Protein 2NUH (pdb70)

Organism: Xylella fastidiosa (strain 9a5c) (NCBI:txid160492)

Sequence (104 aa):
SDVYLIFSTCPDLPSAEIISRVLVQERLAACVTQLPGAVSTYRWQGKIETTQEIQLLIKTNAVHVNAAITRLCALHPYRLPEAIAVQVSVGLPEYLTWINTEID

InterPro domains:
  IPR004323 Divalent ion tolerance protein, CutA [PF03091] (7-103)
  IPR004323 Divalent ion tolerance protein, CutA [PTHR23419] (3-106)
  IPR011322 Nitrogen regulatory PII-like, alpha/beta [SSF54913] (2-106)
  IPR015867 Nitrogen regulatory protein PII/ATP phosphoribosyltransferase, C-terminal [G3DSA:3.30.70.120] (1-112)

B-factor: mean 18.44, std 7.57, range [10.26, 46.68]

CATH classification: 3.30.70.120

Secondary structure (DSSP, 8-state):
--EEEEEEEESSHHHHHHHHHHHHHTTS-SEEEEEEEEEEEEESSSSEEEEEEEEEEEEEEGGGHHHHHHHHHHH-SSSS---EEEE-----HHHHHHHHHHH-

Solvent-accessible surface area: 6324 Å² total; per-residue (Å²): 48,89,3,47,43,0,57,0,7,0,43,64,89,78,6,0,85,79,0,12,137,20,0,60,107,77,139,25,1,6,38,20,49,59,80,95,70,27,95,32,90,96,166,172,175,76,132,115,52,90,36,146,8,11,41,0,36,0,28,0,4,38,119,26,17,114,41,0,40,87,76,0,56,75,38,19,76,63,247,159,13,64,27,104,41,79,94,36,101,123,24,128,98,140,87,27,76,96,0,41,90,59,10,111

Foldseek 3Di:
DQKKKKKWKAQDDVLQVVLQCVCLVLLLFVGKDKAAQDKDWDDDPNDIDIGGIIMIITIAGNVRLVVSVVVNCVSGPDVDIGIDMDDDPDDDVVVVVSGHVSRD

Radius of gyration: 14.08 Å; Cα contacts (8 Å, |Δi|>4): 205; chains: 1; bounding box: 35×38×28 Å

Nearest PDB structures (foldseek):
  2nuh-assembly1_A  TM=1.010E+00  e=3.355E-21  Xylella fastidiosa 9a5c
  2zfh-assembly1_A  TM=9.874E-01  e=2.704E-13  Homo sapiens
  3aa8-assembly1_C  TM=9.904E-01  e=4.130E-13  Escherichia coli K-12
  4zk7-assembly1_M  TM=9.803E-01  e=1.763E-12  Thermus thermophilus HB8
  4iyq-assembly1_C  TM=9.650E-01  e=6.671E-12  Ehrlichia chaffeensis str. Arkansas

Structure (mmCIF, N/CA/C/O backbone):
data_2NUH
#
_entry.id   2NUH
#
_cell.length_a   70.590
_cell.length_b   70.590
_cell.length_c   35.502
_cell.angle_alpha   90.000
_cell.angle_beta   90.000
_cell.angle_gamma   120.000
#
_symmetry.space_group_name_H-M   'P 63'
#
loop_
_entity.id
_entity.type
_entity.pdbx_description
1 polymer 'Periplasmic divalent cation tolerance protein'
2 non-polymer IMIDAZOLE
3 water water
#
loop_
_atom_site.group_PDB
_atom_site.id
_atom_site.type_symbol
_atom_site.label_atom_id
_atom_site.label_alt_id
_atom_site.label_comp_id
_atom_site.label_asym_id
_atom_site.label_entity_id
_atom_site.label_seq_id
_atom_site.pdbx_PDB_ins_code
_atom_site.Cartn_x
_atom_site.Cartn_y
_atom_site.Cartn_z
_atom_site.occupancy
_atom_site.B_iso_or_equiv
_atom_site.auth_seq_id
_atom_site.auth_comp_id
_atom_site.auth_asym_id
_atom_site.auth_atom_id
_atom_site.pdbx_PDB_model_num
ATOM 1 N N . SER A 1 3 ? 38.384 -28.642 -14.480 1.00 23.63 3 SER A N 1
ATOM 2 C CA . SER A 1 3 ? 38.101 -30.014 -13.985 1.00 23.28 3 SER A CA 1
ATOM 3 C C . SER A 1 3 ? 36.601 -30.185 -13.847 1.00 23.10 3 SER A C 1
ATOM 4 O O . SER A 1 3 ? 35.843 -29.211 -13.909 1.00 24.40 3 SER A O 1
ATOM 7 N N . ASP A 1 4 ? 36.175 -31.425 -13.649 1.00 22.75 4 ASP A N 1
ATOM 8 C CA . ASP A 1 4 ? 34.771 -31.686 -13.404 1.00 21.59 4 ASP A CA 1
ATOM 9 C C . ASP A 1 4 ? 34.380 -31.738 -11.925 1.00 19.71 4 ASP A C 1
ATOM 10 O O . ASP A 1 4 ? 33.270 -32.107 -11.589 1.00 17.83 4 ASP A O 1
ATOM 19 N N . VAL A 1 5 ? 35.302 -31.337 -11.054 1.00 16.64 5 VAL A N 1
ATOM 20 C CA . VAL A 1 5 ? 34.991 -31.187 -9.643 1.00 14.92 5 VAL A CA 1
ATOM 21 C C . VAL A 1 5 ? 34.341 -29.821 -9.413 1.00 14.08 5 VAL A C 1
ATOM 22 O O . VAL A 1 5 ? 34.724 -28.817 -10.016 1.00 13.78 5 VAL A O 1
ATOM 26 N N . TYR A 1 6 ? 33.325 -29.817 -8.557 1.00 12.58 6 TYR A N 1
ATOM 27 C CA . TYR A 1 6 ? 32.638 -28.605 -8.180 1.00 12.13 6 TYR A CA 1
ATOM 28 C C . TYR A 1 6 ? 32.616 -28.458 -6.686 1.00 12.00 6 TYR A C 1
ATOM 29 O O . TYR A 1 6 ? 32.486 -29.436 -5.960 1.00 12.51 6 TYR A O 1
ATOM 38 N N . LEU A 1 7 ? 32.738 -27.214 -6.246 1.00 12.78 7 LEU A N 1
ATOM 39 C CA . LEU A 1 7 ? 32.631 -26.872 -4.849 1.00 13.51 7 LEU A CA 1
ATOM 40 C C . LEU A 1 7 ? 31.293 -26.183 -4.698 1.00 12.43 7 LEU A C 1
ATOM 41 O O . LEU A 1 7 ? 31.046 -25.166 -5.345 1.00 12.97 7 LEU A O 1
ATOM 46 N N . ILE A 1 8 ? 30.425 -26.738 -3.864 1.00 11.58 8 ILE A N 1
ATOM 47 C CA . ILE A 1 8 ? 29.131 -26.113 -3.622 1.00 11.78 8 ILE A CA 1
ATOM 48 C C . ILE A 1 8 ? 29.152 -25.455 -2.270 1.00 11.85 8 ILE A C 1
ATOM 49 O O . ILE A 1 8 ? 29.523 -26.082 -1.288 1.00 11.58 8 ILE A O 1
ATOM 54 N N . PHE A 1 9 ? 28.751 -24.188 -2.249 1.00 11.57 9 PHE A N 1
ATOM 55 C CA . PHE A 1 9 ? 28.602 -23.438 -1.020 1.00 11.50 9 PHE A CA 1
ATOM 56 C C . PHE A 1 9 ? 27.155 -23.476 -0.606 1.00 11.66 9 PHE A C 1
ATOM 57 O O . PHE A 1 9 ? 26.266 -23.235 -1.407 1.00 11.79 9 PHE A O 1
ATOM 65 N N . SER A 1 10 ? 26.929 -23.772 0.663 1.00 11.22 10 SER A N 1
ATOM 66 C CA . SER A 1 10 ? 25.611 -23.649 1.250 1.00 11.64 10 SER A CA 1
ATOM 67 C C . SER A 1 10 ? 25.803 -23.205 2.677 1.00 11.86 10 SER A C 1
ATOM 68 O O . SER A 1 10 ? 26.920 -23.204 3.172 1.00 12.01 10 SER A O 1
ATOM 71 N N . THR A 1 11 ? 24.733 -22.804 3.338 1.00 11.51 11 THR A N 1
ATOM 72 C CA . THR A 1 11 ? 24.809 -22.548 4.761 1.00 12.45 11 THR A CA 1
ATOM 73 C C . THR A 1 11 ? 23.647 -23.232 5.419 1.00 13.08 11 THR A C 1
ATOM 74 O O . THR A 1 11 ? 22.627 -23.481 4.773 1.00 13.79 11 THR A O 1
ATOM 78 N N . CYS A 1 12 ? 23.795 -23.549 6.691 1.00 13.43 12 CYS A N 1
ATOM 79 C CA . CYS A 1 12 ? 22.666 -24.068 7.448 1.00 15.36 12 CYS A CA 1
ATOM 80 C C . CYS A 1 12 ? 22.646 -23.407 8.793 1.00 15.04 12 CYS A C 1
ATOM 81 O O . CYS A 1 12 ? 23.644 -22.851 9.231 1.00 13.95 12 CYS A O 1
ATOM 85 N N . PRO A 1 13 ? 21.493 -23.453 9.455 1.00 15.11 13 PRO A N 1
ATOM 86 C CA . PRO A 1 13 ? 21.338 -22.678 10.674 1.00 15.91 13 PRO A CA 1
ATOM 87 C C . PRO A 1 13 ? 22.083 -23.229 11.877 1.00 16.96 13 PRO A C 1
ATOM 88 O O . PRO A 1 13 ? 22.347 -22.480 12.823 1.00 18.08 13 PRO A O 1
ATOM 92 N N . ASP A 1 14 ? 22.394 -24.520 11.882 1.00 17.59 14 ASP A N 1
ATOM 93 C CA . ASP A 1 14 ? 23.040 -25.065 13.065 1.00 18.35 14 ASP A CA 1
ATOM 94 C C . ASP A 1 14 ? 23.774 -26.348 12.820 1.00 18.21 14 ASP A C 1
ATOM 95 O O . ASP A 1 14 ? 23.827 -26.831 11.694 1.00 17.49 14 ASP A O 1
ATOM 100 N N . LEU A 1 15 ? 24.332 -26.910 13.886 1.00 17.96 15 LEU A N 1
ATOM 101 C CA . LEU A 1 15 ? 25.150 -28.099 13.747 1.00 17.29 15 LEU A CA 1
ATOM 102 C C . LEU A 1 15 ? 24.380 -29.351 13.315 1.00 17.25 15 LEU A C 1
ATOM 103 O O . LEU A 1 15 ? 24.868 -30.064 12.460 1.00 16.44 15 LEU A O 1
ATOM 108 N N . PRO A 1 16 ? 23.190 -29.637 13.891 1.00 16.11 16 PRO A N 1
ATOM 109 C CA . PRO A 1 16 ? 22.533 -30.829 13.376 1.00 15.82 16 PRO A CA 1
ATOM 110 C C . PRO A 1 16 ? 22.223 -30.743 11.900 1.00 14.67 16 PRO A C 1
ATOM 111 O O . PRO A 1 16 ? 22.435 -31.709 11.185 1.00 14.28 16 PRO A O 1
ATOM 115 N N . SER A 1 17 ? 21.743 -29.596 11.422 1.00 14.45 17 SER A N 1
ATOM 116 C CA . SER A 1 17 ? 21.465 -29.524 9.996 1.00 14.05 17 SER A CA 1
ATOM 117 C C . SER A 1 17 ? 22.724 -29.711 9.167 1.00 13.76 17 SER A C 1
ATOM 118 O O . SER A 1 17 ? 22.683 -30.366 8.133 1.00 13.30 17 SER A O 1
ATOM 121 N N . ALA A 1 18 ? 23.840 -29.160 9.639 1.00 12.59 18 ALA A N 1
ATOM 122 C CA . ALA A 1 18 ? 25.101 -29.327 8.919 1.00 13.06 18 ALA A CA 1
ATOM 123 C C . ALA A 1 18 ? 25.514 -30.778 8.946 1.00 12.81 18 ALA A C 1
ATOM 124 O O . ALA A 1 18 ? 26.003 -31.298 7.951 1.00 12.46 18 ALA A O 1
ATOM 126 N N . GLU A 1 19 ? 25.318 -31.437 10.084 1.00 12.76 19 GLU A N 1
ATOM 127 C CA . GLU A 1 19 ? 25.719 -32.828 10.212 1.00 13.36 19 GLU A CA 1
ATOM 128 C C . GLU A 1 19 ? 24.830 -33.708 9.359 1.00 13.08 19 GLU A C 1
ATOM 129 O O . GLU A 1 19 ? 25.311 -34.620 8.700 1.00 13.40 19 GLU A O 1
ATOM 135 N N . ILE A 1 20 ? 23.532 -33.432 9.379 1.00 13.12 20 ILE A N 1
ATOM 136 C CA . ILE A 1 20 ? 22.601 -34.221 8.580 1.00 13.57 20 ILE A CA 1
ATOM 137 C C . ILE A 1 20 ? 22.965 -34.102 7.113 1.00 13.22 20 ILE A C 1
ATOM 138 O O . ILE A 1 20 ? 23.094 -35.095 6.410 1.00 14.31 20 ILE A O 1
ATOM 143 N N . ILE A 1 21 ? 23.150 -32.872 6.651 1.00 12.75 21 ILE A N 1
ATOM 144 C CA . ILE A 1 21 ? 23.439 -32.659 5.238 1.00 12.86 21 ILE A CA 1
ATOM 145 C C . ILE A 1 21 ? 24.765 -33.289 4.865 1.00 12.75 21 ILE A C 1
ATOM 146 O O . ILE A 1 21 ? 24.883 -33.959 3.835 1.00 13.08 21 ILE A O 1
ATOM 151 N N . SER A 1 22 ? 25.768 -33.064 5.701 1.00 12.60 22 SER A N 1
ATOM 152 C CA . SER A 1 22 ? 27.092 -33.596 5.426 1.00 12.77 22 SER A CA 1
ATOM 153 C C . SER A 1 22 ? 27.056 -35.108 5.337 1.00 13.27 22 SER A C 1
ATOM 154 O O . SER A 1 22 ? 27.576 -35.704 4.380 1.00 13.45 22 SER A O 1
ATOM 157 N N . ARG A 1 23 ? 26.443 -35.736 6.336 1.00 13.33 23 ARG A N 1
ATOM 158 C CA . ARG A 1 23 ? 26.437 -37.181 6.393 1.00 14.83 23 ARG A CA 1
ATOM 159 C C . ARG A 1 23 ? 25.645 -37.765 5.242 1.00 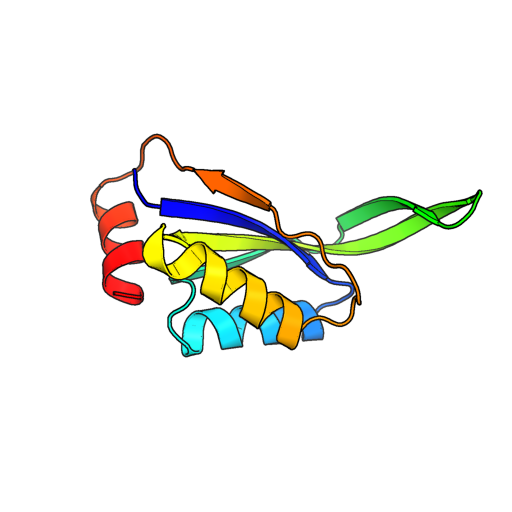13.85 23 ARG A C 1
ATOM 160 O O . ARG A 1 23 ? 26.087 -38.715 4.599 1.00 14.66 23 ARG A O 1
ATOM 168 N N . VAL A 1 24 ? 24.480 -37.194 4.968 1.00 13.17 24 VAL A N 1
ATOM 169 C CA . VAL A 1 24 ? 23.635 -37.761 3.921 1.00 13.12 24 VAL A CA 1
ATOM 170 C C . VAL A 1 24 ? 24.260 -37.602 2.546 1.00 12.75 24 VAL A C 1
ATOM 171 O O . VAL A 1 24 ? 24.265 -38.521 1.753 1.00 12.55 24 VAL A O 1
ATOM 175 N N . LEU A 1 25 ? 24.801 -36.421 2.262 1.00 11.89 25 LEU A N 1
ATOM 176 C CA . LEU A 1 25 ? 25.392 -36.228 0.946 1.00 11.93 25 LEU A CA 1
ATOM 177 C C . LEU A 1 25 ? 26.552 -37.185 0.706 1.00 11.53 25 LEU A C 1
ATOM 178 O O . LEU A 1 25 ? 26.718 -37.678 -0.404 1.00 12.13 25 LEU A O 1
ATOM 183 N N . VAL A 1 26 ? 27.348 -37.433 1.741 1.00 12.25 26 VAL A N 1
ATOM 184 C CA . VAL A 1 26 ? 28.473 -38.353 1.607 1.00 12.75 26 VAL A CA 1
ATOM 185 C C . VAL A 1 26 ? 27.956 -39.788 1.551 1.00 13.08 26 VAL A C 1
ATOM 186 O O . VAL A 1 26 ? 28.370 -40.561 0.692 1.00 14.23 26 VAL A O 1
ATOM 190 N N . GLN A 1 27 ? 27.012 -40.125 2.424 1.00 13.91 27 GLN A N 1
ATOM 191 C CA . GLN A 1 27 ? 26.504 -41.490 2.473 1.00 14.93 27 GLN A CA 1
ATOM 192 C C . GLN A 1 27 ? 25.871 -41.877 1.163 1.00 14.82 27 GLN A C 1
ATOM 193 O O . GLN A 1 27 ? 26.041 -43.002 0.691 1.00 15.09 27 GLN A O 1
ATOM 199 N N . GLU A 1 28 ? 25.130 -40.940 0.584 1.00 14.05 28 GLU A N 1
ATOM 200 C CA . GLU A 1 28 ? 24.438 -41.202 -0.666 1.00 14.37 28 GLU A CA 1
ATOM 201 C C . GLU A 1 28 ? 25.289 -40.986 -1.893 1.00 14.16 28 GLU A C 1
ATOM 202 O O . GLU A 1 28 ? 24.789 -41.010 -3.015 1.00 14.38 28 GLU A O 1
ATOM 208 N N . ARG A 1 29 ? 26.581 -40.755 -1.665 1.00 13.57 29 ARG A N 1
ATOM 209 C CA . ARG A 1 29 ? 27.551 -40.586 -2.741 1.00 13.99 29 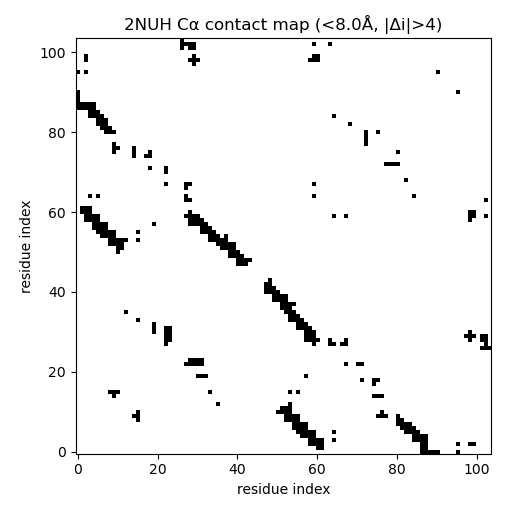ARG A CA 1
ATOM 210 C C . ARG A 1 29 ? 27.150 -39.467 -3.691 1.00 13.46 29 ARG A C 1
ATOM 211 O O . ARG A 1 29 ? 27.272 -39.564 -4.904 1.00 13.64 29 ARG A O 1
ATOM 219 N N . LEU A 1 30 ? 26.658 -38.387 -3.105 1.00 12.84 30 LEU A N 1
ATOM 220 C CA . LEU A 1 30 ? 26.371 -37.187 -3.870 1.00 12.51 30 LEU A CA 1
ATOM 221 C C . LEU A 1 30 ? 27.496 -36.186 -3.742 1.00 12.71 30 LEU A C 1
ATOM 222 O O . LEU A 1 30 ? 27.607 -35.266 -4.540 1.00 12.84 30 LEU A O 1
ATOM 227 N N . ALA A 1 31 ? 28.312 -36.369 -2.713 1.00 12.32 31 ALA A N 1
ATOM 228 C CA . ALA A 1 31 ? 29.478 -35.533 -2.500 1.00 12.49 31 ALA A CA 1
ATOM 229 C C . ALA A 1 31 ? 30.544 -36.427 -1.917 1.00 12.32 31 ALA A C 1
ATOM 230 O O . ALA A 1 31 ? 30.230 -37.373 -1.207 1.00 12.67 31 ALA A O 1
ATOM 232 N N . ALA A 1 32 ? 31.806 -36.147 -2.236 1.00 12.24 32 ALA A N 1
ATOM 233 C CA . ALA A 1 32 ? 32.895 -36.928 -1.675 1.00 12.79 32 ALA A CA 1
ATOM 234 C C . ALA A 1 32 ? 33.203 -36.467 -0.261 1.00 12.79 32 ALA A C 1
ATOM 235 O O . ALA A 1 32 ? 33.672 -37.225 0.561 1.00 13.04 32 ALA A O 1
ATOM 237 N N . CYS A 1 33 ? 32.955 -35.198 0.013 1.00 13.35 33 CYS A N 1
ATOM 238 C CA . CYS A 1 33 ? 33.231 -34.681 1.336 1.00 13.81 33 CYS A CA 1
ATOM 239 C C . CYS A 1 33 ? 32.483 -33.388 1.503 1.00 12.30 33 CYS A C 1
ATOM 240 O O . CYS A 1 33 ? 32.167 -32.704 0.534 1.00 12.30 33 CYS A O 1
ATOM 244 N N . VAL A 1 34 ? 32.165 -33.082 2.749 1.00 11.27 34 VAL A N 1
ATOM 245 C CA . VAL A 1 34 ? 31.536 -31.812 3.059 1.00 11.03 34 VAL A CA 1
ATOM 246 C C . VAL A 1 34 ? 32.256 -31.224 4.243 1.00 10.79 34 VAL A C 1
ATOM 247 O O . VAL A 1 34 ? 32.441 -31.907 5.260 1.00 10.61 34 VAL A O 1
ATOM 251 N N . THR A 1 35 ? 32.692 -29.973 4.109 1.00 10.28 35 THR A N 1
ATOM 252 C CA . THR A 1 35 ? 33.335 -29.287 5.206 1.00 10.94 35 THR A CA 1
ATOM 253 C C . THR A 1 35 ? 32.398 -28.249 5.772 1.00 11.26 35 THR A C 1
ATOM 254 O O . THR A 1 35 ? 31.774 -27.489 5.034 1.00 11.51 35 THR A O 1
ATOM 258 N N . GLN A 1 36 ? 32.308 -28.228 7.092 1.00 11.47 36 GLN A N 1
ATOM 259 C CA . GLN A 1 36 ? 31.502 -27.259 7.796 1.00 12.99 36 GLN A CA 1
ATOM 260 C C . GLN A 1 36 ? 32.426 -26.273 8.446 1.00 13.60 36 GLN A C 1
ATOM 261 O O . GLN A 1 36 ? 33.427 -26.660 9.057 1.00 14.32 36 GLN A O 1
ATOM 267 N N . LEU A 1 37 ? 32.057 -25.008 8.349 1.00 13.90 37 LEU A N 1
ATOM 268 C CA . LEU A 1 37 ? 32.770 -23.93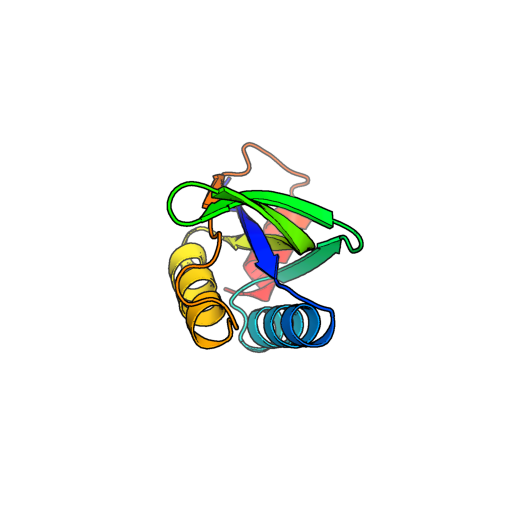7 9.012 1.00 15.29 37 LEU A CA 1
ATOM 269 C C . LEU A 1 37 ? 31.772 -23.284 9.962 1.00 16.40 37 LEU A C 1
ATOM 270 O O . LEU A 1 37 ? 30.825 -22.639 9.527 1.00 14.90 37 LEU A O 1
ATOM 275 N N . PRO A 1 38 ? 31.945 -23.497 11.270 1.00 17.88 38 PRO A N 1
ATOM 276 C CA . PRO A 1 38 ? 30.959 -22.987 12.200 1.00 18.19 38 PRO A CA 1
ATOM 277 C C . PRO A 1 38 ? 31.181 -21.513 12.537 1.00 17.29 38 PRO A C 1
ATOM 278 O O . PRO A 1 38 ? 32.200 -20.931 12.184 1.00 17.76 38 PRO A O 1
ATOM 282 N N . GLY A 1 39 ? 30.198 -20.920 13.198 1.00 16.28 39 GLY A N 1
ATOM 283 C CA . GLY A 1 39 ? 30.330 -19.562 13.702 1.00 15.50 39 GLY A CA 1
ATOM 284 C C . GLY A 1 39 ? 30.105 -18.495 12.657 1.00 14.96 39 GLY A C 1
ATOM 285 O O . GLY A 1 39 ? 30.382 -17.324 12.894 1.00 15.66 39 GLY A O 1
ATOM 286 N N . ALA A 1 40 ? 29.587 -18.890 11.501 1.00 13.53 40 ALA A N 1
ATOM 287 C CA . ALA A 1 40 ? 29.309 -17.943 10.438 1.00 13.40 40 ALA A CA 1
ATOM 288 C C . ALA A 1 40 ? 28.147 -17.053 10.817 1.00 13.34 40 ALA A C 1
ATOM 289 O O . ALA A 1 40 ? 27.262 -17.448 11.582 1.00 13.53 40 ALA A O 1
ATOM 291 N N . VAL A 1 41 ? 28.150 -15.842 10.274 1.00 13.25 41 VAL A N 1
ATOM 292 C CA . VAL A 1 41 ? 27.018 -14.949 10.414 1.00 13.59 41 VAL A CA 1
ATOM 293 C C . VAL A 1 41 ? 26.706 -14.454 9.033 1.00 13.48 41 VAL A C 1
ATOM 294 O O . VAL A 1 41 ? 27.593 -13.983 8.320 1.00 13.53 41 VAL A O 1
ATOM 298 N N . SER A 1 42 ? 25.448 -14.581 8.637 1.00 12.79 42 SER A N 1
ATOM 299 C CA . SER A 1 42 ? 25.022 -14.081 7.346 1.00 13.27 42 SER A CA 1
ATOM 300 C C . SER A 1 42 ? 24.107 -12.894 7.511 1.00 13.50 42 SER A C 1
ATOM 301 O O . SER A 1 42 ? 23.260 -12.874 8.376 1.00 14.29 42 SER A O 1
ATOM 304 N N . THR A 1 43 ? 24.314 -11.902 6.664 1.00 13.07 43 THR A N 1
ATOM 305 C CA . THR A 1 43 ? 23.531 -10.685 6.678 1.00 13.67 43 THR A CA 1
ATOM 306 C C . THR A 1 43 ? 22.816 -10.609 5.349 1.00 14.82 43 THR A C 1
ATOM 307 O O . THR A 1 43 ? 23.425 -10.807 4.303 1.00 13.88 43 THR A O 1
ATOM 311 N N . TYR A 1 44 ? 21.511 -10.355 5.410 1.00 17.10 44 TYR A N 1
ATOM 312 C CA . TYR A 1 44 ? 20.674 -10.301 4.229 1.00 20.20 44 TYR A CA 1
ATOM 313 C C . TYR A 1 44 ? 19.436 -9.511 4.607 1.00 21.83 44 TYR A C 1
ATOM 314 O O . TYR A 1 44 ? 19.236 -9.180 5.780 1.00 21.80 44 TYR A O 1
ATOM 323 N N . ARG A 1 45 ? 18.619 -9.198 3.615 1.00 24.40 45 ARG A N 1
ATOM 324 C CA . ARG A 1 45 ? 17.382 -8.488 3.853 1.00 26.99 45 ARG A CA 1
ATOM 325 C C . ARG A 1 45 ? 16.256 -9.497 3.962 1.00 28.71 45 ARG A C 1
ATOM 326 O O . ARG A 1 45 ? 16.183 -10.438 3.175 1.00 28.74 45 ARG A O 1
ATOM 334 N N . TRP A 1 46 ? 15.393 -9.307 4.955 1.00 31.11 46 TRP A N 1
ATOM 335 C CA . TRP A 1 46 ? 14.176 -10.100 5.063 1.00 33.33 46 TRP A CA 1
ATOM 336 C C . TRP A 1 46 ? 13.006 -9.141 5.240 1.00 34.19 46 TRP A C 1
ATOM 337 O O . TRP A 1 46 ? 12.832 -8.546 6.308 1.00 34.52 46 TRP A O 1
ATOM 348 N N . GLN A 1 47 ? 12.239 -8.990 4.158 1.00 35.21 47 GLN A N 1
ATOM 349 C CA . GLN A 1 47 ? 11.188 -7.969 3.997 1.00 36.00 47 GLN A CA 1
ATOM 350 C C . GLN A 1 47 ? 11.427 -6.633 4.725 1.00 35.96 47 GLN A C 1
ATOM 351 O O . GLN A 1 47 ? 10.897 -6.395 5.818 1.00 36.23 47 GLN A O 1
ATOM 357 N N . GLY A 1 48 ? 12.234 -5.777 4.098 1.00 35.78 48 GLY A N 1
ATOM 358 C CA . GLY A 1 48 ? 12.471 -4.407 4.567 1.00 35.28 48 GLY A CA 1
ATOM 359 C C . GLY A 1 48 ? 13.251 -4.273 5.863 1.00 34.90 48 GLY A C 1
ATOM 360 O O . GLY A 1 48 ? 13.156 -3.251 6.553 1.00 35.25 48 GLY A O 1
ATOM 361 N N . LYS A 1 49 ? 14.027 -5.301 6.191 1.00 34.12 49 LYS A N 1
ATOM 362 C CA . LYS A 1 49 ? 14.813 -5.322 7.415 1.00 33.40 49 LYS A CA 1
ATOM 363 C C . LYS A 1 49 ? 16.157 -5.975 7.121 1.00 32.15 49 LYS A C 1
ATOM 364 O O . LYS A 1 49 ? 16.216 -6.967 6.402 1.00 31.93 49 LYS A O 1
ATOM 370 N N . ILE A 1 50 ? 17.231 -5.410 7.663 1.00 30.88 50 ILE A N 1
ATOM 371 C CA . ILE A 1 50 ? 18.532 -6.066 7.603 1.00 29.78 50 ILE A CA 1
ATOM 372 C C . ILE A 1 50 ? 18.553 -7.086 8.729 1.00 28.95 50 ILE A C 1
ATOM 373 O O . ILE A 1 50 ? 18.389 -6.739 9.903 1.00 29.00 50 ILE A O 1
ATOM 378 N N . GLU A 1 51 ? 18.720 -8.348 8.352 1.00 27.57 51 GLU A N 1
ATOM 379 C CA . GLU A 1 51 ? 18.714 -9.440 9.305 1.00 26.20 51 GLU A CA 1
ATOM 380 C C . GLU A 1 51 ? 20.057 -10.132 9.300 1.00 24.94 51 GLU A C 1
ATOM 381 O O . GLU A 1 51 ? 20.741 -10.177 8.269 1.00 23.52 51 GLU A O 1
ATOM 387 N N . THR A 1 52 ? 20.436 -10.651 10.462 1.00 23.28 52 THR A N 1
ATOM 388 C CA . THR A 1 52 ? 21.624 -11.473 10.586 1.00 22.59 52 THR A CA 1
ATOM 389 C C . THR A 1 52 ? 21.210 -12.793 11.189 1.00 21.42 52 THR A C 1
ATOM 390 O O . THR A 1 52 ? 20.318 -12.856 12.040 1.00 21.66 52 THR A O 1
ATOM 394 N N . THR A 1 53 ? 21.854 -13.855 10.737 1.00 19.14 53 THR A N 1
ATOM 395 C CA . THR A 1 53 ? 21.542 -15.173 11.242 1.00 18.33 53 THR A CA 1
ATOM 396 C C . THR A 1 53 ? 22.845 -15.906 11.435 1.00 16.69 53 THR A C 1
ATOM 397 O O . THR A 1 53 ? 23.739 -15.825 10.597 1.00 14.55 53 THR A O 1
ATOM 401 N N . GLN A 1 54 ? 22.953 -16.607 12.552 1.00 15.74 54 GLN A N 1
ATOM 402 C CA . GLN A 1 54 ? 24.106 -17.447 12.819 1.00 16.93 54 GLN A CA 1
ATOM 403 C C . GLN A 1 54 ? 23.964 -18.680 11.965 1.00 16.06 54 GLN A C 1
ATOM 404 O O . GLN A 1 54 ? 22.876 -19.252 11.862 1.00 16.48 54 GLN A O 1
ATOM 410 N N . GLU A 1 55 ? 25.057 -19.080 11.332 1.00 14.55 55 GLU A N 1
ATOM 411 C CA . GLU A 1 55 ? 25.005 -20.199 10.417 1.00 14.22 55 GLU A CA 1
ATOM 412 C C . GLU A 1 55 ? 26.270 -21.021 10.485 1.00 13.16 55 GLU A C 1
ATOM 413 O O . GLU A 1 55 ? 27.254 -20.637 11.108 1.00 13.13 55 GLU A O 1
ATOM 419 N N . ILE A 1 56 ? 26.207 -22.174 9.841 1.00 12.60 56 ILE A N 1
ATOM 420 C CA . ILE A 1 56 ? 27.370 -22.985 9.537 1.00 12.77 56 ILE A CA 1
ATOM 421 C C . ILE A 1 56 ? 27.538 -22.902 8.040 1.00 12.06 56 ILE A C 1
ATOM 422 O O . ILE A 1 56 ? 26.573 -23.088 7.301 1.00 11.84 56 ILE A O 1
ATOM 427 N N . GLN A 1 57 ? 28.748 -22.599 7.587 1.00 11.09 57 GLN A N 1
ATOM 428 C CA . GLN A 1 57 ? 29.030 -22.572 6.173 1.00 11.23 57 GLN A CA 1
ATOM 429 C C . GLN A 1 57 ? 29.420 -23.962 5.731 1.00 11.46 57 GLN A C 1
ATOM 430 O O . GLN A 1 57 ? 30.229 -24.618 6.388 1.00 12.40 57 GLN A O 1
ATOM 436 N N . LEU A 1 58 ? 28.838 -24.416 4.627 1.00 10.97 58 LEU A N 1
ATOM 437 C CA . LEU A 1 58 ? 29.195 -25.705 4.073 1.00 11.12 58 LEU A CA 1
ATOM 438 C C . LEU A 1 58 ? 29.970 -25.526 2.798 1.00 11.04 58 LEU A C 1
ATOM 439 O O . LEU A 1 58 ? 29.686 -24.627 1.999 1.00 10.91 58 LEU A O 1
ATOM 444 N N . LEU A 1 59 ? 30.959 -26.392 2.634 1.00 10.99 59 LEU A N 1
ATOM 445 C CA . LEU A 1 59 ? 31.719 -26.496 1.405 1.00 11.63 59 LEU A CA 1
ATOM 446 C C . LEU A 1 59 ? 31.600 -27.938 0.988 1.00 11.33 59 LEU A C 1
ATOM 447 O O . LEU A 1 59 ? 32.156 -28.829 1.621 1.00 11.45 59 LEU A O 1
ATOM 452 N N . ILE A 1 60 ? 30.851 -28.158 -0.074 1.00 11.18 60 ILE A N 1
ATOM 453 C CA . ILE A 1 60 ? 30.523 -29.499 -0.515 1.00 11.64 60 ILE A CA 1
ATOM 454 C C . ILE A 1 60 ? 31.349 -29.802 -1.737 1.00 11.75 60 ILE A C 1
ATOM 455 O O . ILE A 1 60 ? 31.302 -29.061 -2.708 1.00 12.20 60 ILE A O 1
ATOM 460 N N . LYS A 1 61 ? 32.104 -30.896 -1.699 1.00 12.07 61 LYS A N 1
ATOM 461 C CA . LYS A 1 61 ? 32.959 -31.243 -2.824 1.00 12.46 61 LYS A CA 1
ATOM 462 C C . LYS A 1 61 ? 32.295 -32.362 -3.599 1.00 11.87 61 LYS A C 1
ATOM 463 O O . LYS A 1 61 ? 32.020 -33.422 -3.065 1.00 12.23 61 LYS A O 1
ATOM 469 N N . THR A 1 62 ? 32.045 -32.127 -4.872 1.00 12.03 62 THR A N 1
ATOM 470 C CA . THR A 1 62 ? 31.350 -33.109 -5.668 1.00 12.74 62 THR A CA 1
ATOM 471 C C . THR A 1 62 ? 31.860 -32.992 -7.091 1.00 13.04 62 THR A C 1
ATOM 472 O O . THR A 1 62 ? 32.873 -32.353 -7.325 1.00 12.31 62 THR A O 1
ATOM 476 N N . ASN A 1 63 ? 31.182 -33.617 -8.036 1.00 13.62 63 ASN A N 1
ATOM 477 C CA . ASN A 1 63 ? 31.557 -33.454 -9.425 1.00 13.85 63 ASN A CA 1
ATOM 478 C C . ASN A 1 63 ? 30.368 -33.058 -10.268 1.00 13.40 63 ASN A C 1
ATOM 479 O O . ASN A 1 63 ? 29.241 -33.024 -9.781 1.00 13.31 63 ASN A O 1
ATOM 484 N N . ALA A 1 64 ? 30.622 -32.765 -11.535 1.00 13.92 64 ALA A N 1
ATOM 485 C CA . ALA A 1 64 ? 29.616 -32.208 -12.411 1.00 14.11 64 ALA A CA 1
ATOM 486 C C . ALA A 1 64 ? 28.398 -33.096 -12.460 1.00 14.77 64 ALA A C 1
ATOM 487 O O . ALA A 1 64 ? 27.278 -32.605 -12.423 1.00 15.30 64 ALA A O 1
ATOM 489 N N . VAL A 1 65 ? 28.610 -34.406 -12.547 1.00 14.95 65 VAL A N 1
ATOM 490 C CA . VAL A 1 65 ? 27.465 -35.288 -12.742 1.00 15.16 65 VAL A CA 1
ATOM 491 C C . VAL A 1 65 ? 26.617 -35.400 -11.483 1.00 14.68 65 VAL A C 1
ATOM 492 O O . VAL A 1 65 ? 25.484 -35.870 -11.547 1.00 15.28 65 VAL A O 1
ATOM 496 N N . HIS A 1 66 ? 27.149 -34.950 -10.348 1.00 13.25 66 HIS A N 1
ATOM 497 C CA . HIS A 1 66 ? 26.382 -35.007 -9.101 1.00 12.54 66 HIS A CA 1
ATOM 498 C C . HIS A 1 66 ? 25.945 -33.662 -8.565 1.00 12.24 66 HIS A C 1
ATOM 499 O O . HIS A 1 66 ? 25.264 -33.611 -7.552 1.00 11.70 66 HIS A O 1
ATOM 506 N N . VAL A 1 67 ? 26.344 -32.576 -9.221 1.00 11.73 67 VAL A N 1
ATOM 507 C CA . VAL A 1 67 ? 26.017 -31.251 -8.712 1.00 12.35 67 VAL A CA 1
ATOM 508 C C . VAL A 1 67 ? 24.524 -31.071 -8.472 1.00 11.61 67 VAL A C 1
ATOM 509 O O . VAL A 1 67 ? 24.116 -30.653 -7.389 1.00 12.40 67 VAL A O 1
ATOM 513 N N . ASN A 1 68 ? 23.702 -31.386 -9.471 1.00 11.35 68 ASN A N 1
ATOM 514 C CA . ASN A 1 68 ? 22.279 -31.156 -9.332 1.00 10.72 68 ASN A CA 1
ATOM 515 C C . ASN A 1 68 ? 21.705 -32.025 -8.247 1.00 10.93 68 ASN A C 1
ATOM 516 O O . ASN A 1 68 ? 20.896 -31.561 -7.466 1.00 11.44 68 ASN A O 1
ATOM 521 N N . ALA A 1 69 ? 22.118 -33.287 -8.203 1.00 10.50 69 ALA A N 1
ATOM 522 C CA . ALA A 1 69 ? 21.595 -34.189 -7.189 1.00 10.87 69 ALA A CA 1
ATOM 523 C C . ALA A 1 69 ? 21.998 -33.749 -5.789 1.00 10.82 69 ALA A C 1
ATOM 524 O O . ALA A 1 69 ? 21.222 -33.841 -4.845 1.00 11.35 69 ALA A O 1
ATOM 526 N N . ALA A 1 70 ? 23.230 -33.283 -5.647 1.00 10.84 70 ALA A N 1
ATOM 527 C CA . ALA A 1 70 ? 23.688 -32.823 -4.351 1.00 10.36 70 ALA A CA 1
ATOM 528 C C . ALA A 1 70 ? 22.868 -31.607 -3.922 1.00 10.77 70 ALA A C 1
ATOM 529 O O . ALA A 1 70 ? 22.473 -31.481 -2.762 1.00 10.68 70 ALA A O 1
ATOM 531 N N . ILE A 1 71 ? 22.617 -30.708 -4.868 1.00 10.38 71 ILE A N 1
ATOM 532 C CA . ILE A 1 71 ? 21.862 -29.514 -4.540 1.00 10.99 71 ILE A CA 1
ATOM 533 C C . ILE A 1 71 ? 20.425 -29.845 -4.179 1.00 11.39 71 ILE A C 1
ATOM 534 O O . ILE A 1 71 ? 19.880 -29.301 -3.220 1.00 12.06 71 ILE A O 1
ATOM 539 N N . THR A 1 72 ? 19.809 -30.750 -4.929 1.00 11.58 72 THR A N 1
ATOM 540 C CA . THR A 1 72 ? 18.418 -31.025 -4.660 1.00 11.99 72 THR A CA 1
ATOM 541 C C . THR A 1 72 ? 18.295 -31.830 -3.380 1.00 11.96 72 THR A C 1
ATOM 542 O O 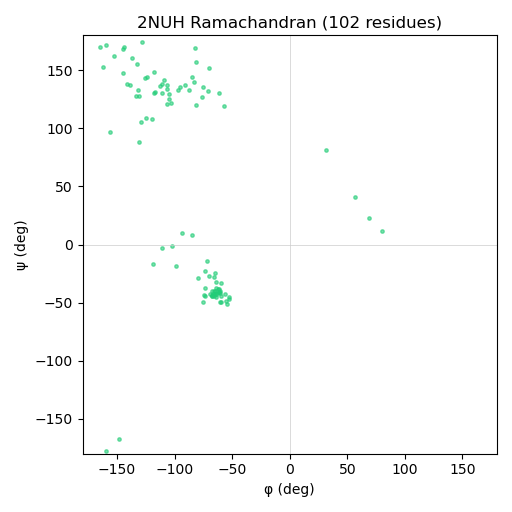. THR A 1 72 ? 17.376 -31.605 -2.594 1.00 11.43 72 THR A O 1
ATOM 546 N N . ARG A 1 73 ? 19.227 -32.749 -3.133 1.00 11.36 73 ARG A N 1
ATOM 547 C CA . ARG A 1 73 ? 19.171 -33.488 -1.875 1.00 10.98 73 ARG A CA 1
ATOM 548 C C . ARG A 1 73 ? 19.447 -32.569 -0.691 1.00 11.67 73 ARG A C 1
ATOM 549 O O . ARG A 1 73 ? 18.806 -32.662 0.353 1.00 11.23 73 ARG A O 1
ATOM 557 N N . LEU A 1 74 ? 20.402 -31.665 -0.861 1.00 11.59 74 LEU A N 1
ATOM 558 C CA . LEU A 1 74 ? 20.634 -30.628 0.136 1.00 12.42 74 LEU A CA 1
ATOM 559 C C . LEU A 1 74 ? 19.328 -29.898 0.441 1.00 12.15 74 LEU A C 1
ATOM 560 O O . LEU A 1 74 ? 18.975 -29.692 1.603 1.00 11.96 74 LEU A O 1
ATOM 565 N N . CYS A 1 75 ? 18.605 -29.527 -0.607 1.00 11.81 75 CYS A N 1
ATOM 566 C CA . CYS A 1 75 ? 17.332 -28.859 -0.386 1.00 12.06 75 CYS A CA 1
ATOM 567 C C . CYS A 1 75 ? 16.364 -29.724 0.386 1.00 11.68 75 CYS A C 1
ATOM 568 O O . CYS A 1 75 ? 15.642 -29.222 1.239 1.00 11.81 75 CYS A O 1
ATOM 571 N N . ALA A 1 76 ? 16.340 -31.016 0.065 1.00 11.55 76 ALA A N 1
ATOM 572 C CA . ALA A 1 76 ? 15.387 -31.921 0.687 1.00 11.91 76 ALA A CA 1
ATOM 573 C C . ALA A 1 76 ? 15.659 -32.038 2.178 1.00 12.13 76 ALA A C 1
ATOM 574 O O . ALA A 1 76 ? 14.773 -32.380 2.959 1.00 12.66 76 ALA A O 1
ATOM 576 N N . LEU A 1 77 ? 16.899 -31.768 2.562 1.00 12.30 77 LEU A N 1
ATOM 577 C CA . LEU A 1 77 ? 17.316 -31.942 3.944 1.00 11.87 77 LEU A CA 1
ATOM 578 C C . LEU A 1 77 ? 17.384 -30.629 4.671 1.00 11.78 77 LEU A C 1
ATOM 579 O O . LEU A 1 77 ? 17.721 -30.588 5.850 1.00 12.67 77 LEU A O 1
ATOM 584 N N . HIS A 1 78 ? 17.094 -29.545 3.976 1.00 11.25 78 HIS A N 1
ATOM 585 C CA . HIS A 1 78 ? 17.452 -28.254 4.518 1.00 11.08 78 HIS A CA 1
ATOM 58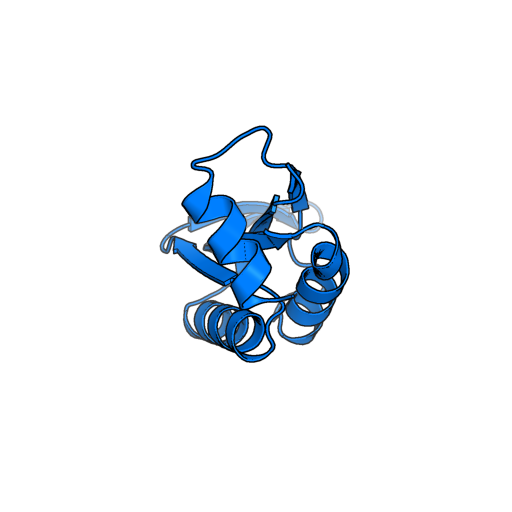6 C C . HIS A 1 78 ? 16.358 -27.633 5.354 1.00 11.50 78 HIS A C 1
ATOM 587 O O . HIS A 1 78 ? 15.199 -27.683 4.974 1.00 11.50 78 HIS A O 1
ATOM 594 N N . PRO A 1 79 ? 16.719 -27.042 6.501 1.00 11.75 79 PRO A N 1
ATOM 595 C CA . PRO A 1 79 ? 15.746 -26.264 7.249 1.00 11.99 79 PRO A CA 1
ATOM 596 C C . PRO A 1 79 ? 15.162 -25.106 6.481 1.00 12.34 79 PRO A C 1
ATOM 597 O O . PRO A 1 79 ? 14.020 -24.731 6.708 1.00 12.40 79 PRO A O 1
ATOM 601 N N . TYR A 1 80 ? 15.951 -24.501 5.602 1.00 11.93 80 TYR A N 1
ATOM 602 C CA . TYR A 1 80 ? 15.482 -23.320 4.912 1.00 12.66 80 TYR A CA 1
ATOM 603 C C . TYR A 1 80 ? 14.675 -23.684 3.690 1.00 13.14 80 TYR A C 1
ATOM 604 O O . TYR A 1 80 ? 14.997 -24.634 2.978 1.00 12.88 80 TYR A O 1
ATOM 613 N N . ARG A 1 81 ? 13.649 -22.883 3.437 1.00 14.29 81 ARG A N 1
ATOM 614 C CA . ARG A 1 81 ? 12.865 -23.017 2.224 1.00 15.07 81 ARG A CA 1
ATOM 615 C C . ARG A 1 81 ? 13.704 -22.719 0.995 1.00 14.78 81 ARG A C 1
ATOM 616 O O . ARG A 1 81 ? 13.537 -23.352 -0.037 1.00 14.69 81 ARG A O 1
ATOM 624 N N . LEU A 1 82 ? 14.595 -21.741 1.106 1.00 14.26 82 LEU A N 1
ATOM 625 C CA . LEU A 1 82 ? 15.427 -21.380 -0.017 1.00 14.56 82 LEU A CA 1
ATOM 626 C C . LEU A 1 82 ? 16.866 -21.306 0.466 1.00 13.83 82 LEU A C 1
ATOM 627 O O . LEU A 1 82 ? 17.329 -20.251 0.886 1.00 15.05 82 LEU A O 1
ATOM 632 N N . PRO A 1 83 ? 17.572 -22.438 0.437 1.00 13.08 83 PRO A N 1
ATOM 633 C CA . PRO A 1 83 ? 18.941 -22.397 0.913 1.00 12.75 83 PRO A CA 1
ATOM 634 C C . PRO A 1 83 ? 19.906 -21.880 -0.124 1.00 12.68 83 PRO A C 1
ATOM 635 O O . PRO A 1 83 ? 19.647 -21.931 -1.320 1.00 12.44 83 PRO A O 1
ATOM 639 N N . GLU A 1 84 ? 21.021 -21.375 0.370 1.00 11.91 84 GLU A N 1
ATOM 640 C CA . GLU A 1 84 ? 22.149 -21.097 -0.482 1.00 11.94 84 GLU A CA 1
ATOM 641 C C . GLU A 1 84 ? 22.624 -22.392 -1.117 1.00 11.96 84 GLU A C 1
ATOM 642 O O . GLU A 1 84 ? 22.820 -23.406 -0.437 1.00 11.86 84 GLU A O 1
ATOM 648 N N . ALA A 1 85 ? 22.796 -22.372 -2.428 1.00 11.88 85 ALA A N 1
ATOM 649 C CA . ALA A 1 85 ? 23.391 -23.518 -3.084 1.00 12.32 85 ALA A CA 1
ATOM 650 C C . ALA A 1 85 ? 23.985 -22.993 -4.358 1.00 12.85 85 ALA A C 1
ATOM 651 O O . ALA A 1 85 ? 23.294 -22.778 -5.336 1.00 13.04 85 ALA A O 1
ATOM 653 N N . ILE A 1 86 ? 25.279 -22.719 -4.308 1.00 12.19 86 ILE A N 1
ATOM 654 C CA . ILE A 1 86 ? 25.956 -22.176 -5.468 1.00 13.24 86 ILE A CA 1
ATOM 655 C C . ILE A 1 86 ? 27.216 -22.976 -5.685 1.00 12.09 86 ILE A C 1
ATOM 656 O O . ILE A 1 86 ? 27.948 -23.257 -4.741 1.00 12.02 86 ILE A O 1
ATOM 661 N N . ALA A 1 87 ? 27.435 -23.377 -6.928 1.00 11.74 87 ALA A N 1
ATOM 662 C CA . ALA A 1 87 ? 28.526 -24.284 -7.244 1.00 12.16 87 ALA A CA 1
ATOM 663 C C . ALA A 1 87 ? 29.541 -23.566 -8.075 1.00 12.24 87 ALA A C 1
ATOM 664 O O . ALA A 1 87 ? 29.202 -22.836 -9.014 1.00 12.39 87 ALA A O 1
ATOM 666 N N . VAL A 1 88 ? 30.798 -23.783 -7.719 1.00 12.46 88 VAL A N 1
ATOM 667 C CA . VAL A 1 88 ? 31.900 -23.184 -8.431 1.00 13.27 88 VAL A CA 1
ATOM 668 C C . VAL A 1 88 ? 32.715 -24.329 -9.013 1.00 13.46 88 VAL A C 1
ATOM 669 O O . VAL A 1 88 ? 33.032 -25.295 -8.321 1.00 12.79 88 VAL A O 1
ATOM 673 N N . GLN A 1 89 ? 33.019 -24.230 -10.298 1.00 14.47 89 GLN A N 1
ATOM 674 C CA . GLN A 1 89 ? 33.860 -25.216 -10.951 1.00 15.30 89 GLN A CA 1
ATOM 675 C C . GLN A 1 89 ? 35.302 -25.094 -10.480 1.00 15.28 89 GLN A C 1
ATOM 676 O O . GLN A 1 89 ? 35.862 -24.000 -10.437 1.00 16.09 89 GLN A O 1
ATOM 682 N N . VAL A 1 90 ? 35.899 -26.226 -10.130 1.00 14.98 90 VAL A N 1
ATOM 683 C CA . VAL A 1 90 ? 37.319 -26.272 -9.819 1.00 15.28 90 VAL A CA 1
ATOM 684 C C . VAL A 1 90 ? 38.093 -26.216 -11.125 1.00 15.79 90 VAL A C 1
ATOM 685 O O . VAL A 1 90 ? 37.832 -26.990 -12.043 1.00 16.25 90 VAL A O 1
ATOM 689 N N . SER A 1 91 ? 39.021 -25.273 -11.215 1.00 15.54 91 SER A N 1
ATOM 690 C CA . SER A 1 91 ? 39.804 -25.098 -12.429 1.00 16.67 91 SER A CA 1
ATOM 691 C C . SER A 1 91 ? 40.841 -26.201 -12.532 1.00 16.46 91 SER A C 1
ATOM 692 O O . SER A 1 91 ? 40.994 -26.842 -13.567 1.00 17.43 91 SER A O 1
ATOM 695 N N . VAL A 1 92 ? 41.567 -26.411 -11.442 1.00 15.62 92 VAL A N 1
ATOM 696 C CA . VAL A 1 92 ? 42.603 -27.428 -11.402 1.00 15.96 92 VAL A CA 1
ATOM 697 C C . VAL A 1 92 ? 42.766 -27.896 -9.974 1.00 15.26 92 VAL A C 1
ATOM 698 O O . VAL A 1 92 ? 42.324 -27.253 -9.033 1.00 14.85 92 VAL A O 1
ATOM 702 N N . GLY A 1 93 ? 43.387 -29.043 -9.811 1.00 14.33 93 GLY A N 1
ATOM 703 C CA . GLY A 1 93 ? 43.567 -29.573 -8.490 1.00 14.02 93 GLY A CA 1
ATOM 704 C C . GLY A 1 93 ? 44.595 -30.654 -8.497 1.00 13.86 93 GLY A C 1
ATOM 705 O O . GLY A 1 93 ? 45.031 -31.113 -9.555 1.00 13.83 93 GLY A O 1
ATOM 706 N N . LEU A 1 94 ? 44.968 -31.058 -7.300 1.00 12.76 94 LEU A N 1
ATOM 707 C CA . LEU A 1 94 ? 45.863 -32.179 -7.146 1.00 12.65 94 LEU A CA 1
ATOM 708 C C . LEU A 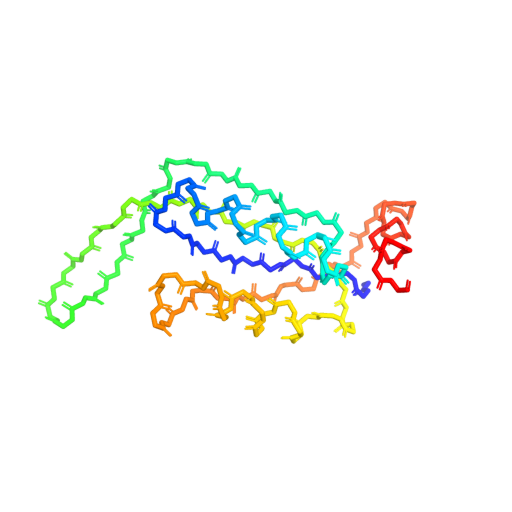1 94 ? 45.217 -33.377 -7.836 1.00 12.84 94 LEU A C 1
ATOM 709 O O . LEU A 1 94 ? 44.112 -33.755 -7.492 1.00 12.77 94 LEU A O 1
ATOM 714 N N . PRO A 1 95 ? 45.878 -33.952 -8.856 1.00 13.00 95 PRO A N 1
ATOM 715 C CA . PRO A 1 95 ? 45.192 -34.984 -9.627 1.00 13.26 95 PRO A CA 1
ATOM 716 C C . PRO A 1 95 ? 44.604 -36.114 -8.800 1.00 13.56 95 PRO A C 1
ATOM 717 O O . PRO A 1 95 ? 43.457 -36.490 -9.021 1.00 13.82 95 PRO A O 1
ATOM 721 N N . GLU A 1 96 ? 45.353 -36.643 -7.842 1.00 14.10 96 GLU A N 1
ATOM 722 C CA . GLU A 1 96 ? 44.844 -37.757 -7.049 1.00 15.61 96 GLU A CA 1
ATOM 723 C C . GLU A 1 96 ? 43.654 -37.320 -6.214 1.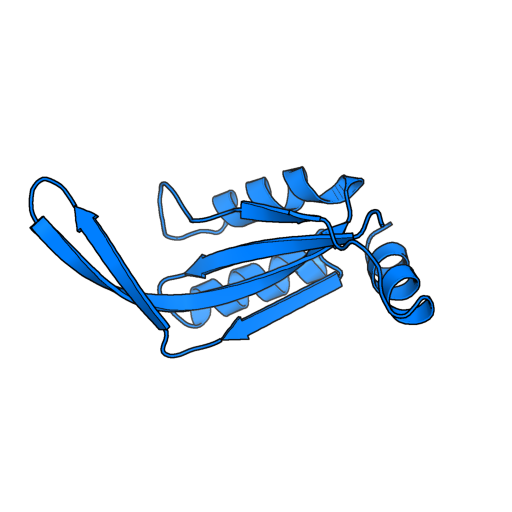00 14.34 96 GLU A C 1
ATOM 724 O O . GLU A 1 96 ? 42.785 -38.129 -5.889 1.00 14.11 96 GLU A O 1
ATOM 730 N N . TYR A 1 97 ? 43.613 -36.039 -5.867 1.00 13.44 97 TYR A N 1
ATOM 731 C CA . TYR A 1 97 ? 42.492 -35.557 -5.073 1.00 13.81 97 TYR A CA 1
ATOM 732 C C . TYR A 1 97 ? 41.234 -35.446 -5.924 1.00 13.78 97 TYR A C 1
ATOM 733 O O . TYR A 1 97 ? 40.156 -35.867 -5.506 1.00 13.87 97 TYR A O 1
ATOM 742 N N . LEU A 1 98 ? 41.371 -34.910 -7.131 1.00 14.24 98 LEU A N 1
ATOM 743 C CA . LEU A 1 98 ? 40.241 -34.847 -8.049 1.00 15.17 98 LEU A CA 1
ATOM 744 C C . LEU A 1 98 ? 39.763 -36.249 -8.379 1.00 16.00 98 LEU A C 1
ATOM 745 O O . LEU A 1 98 ? 38.554 -36.507 -8.420 1.00 16.66 98 LEU A O 1
ATOM 750 N N . THR A 1 99 ? 40.701 -37.171 -8.578 1.00 16.29 99 THR A N 1
ATOM 751 C CA . THR A 1 99 ? 40.335 -38.554 -8.859 1.00 16.99 99 THR A CA 1
ATOM 752 C C . THR A 1 99 ? 39.587 -39.154 -7.675 1.00 16.89 99 THR A C 1
ATOM 753 O O . THR A 1 99 ? 38.589 -39.852 -7.851 1.00 17.24 99 THR A O 1
ATOM 757 N N . TRP A 1 100 ? 40.060 -38.880 -6.465 1.00 16.42 100 TRP A N 1
ATOM 758 C CA . TRP A 1 100 ? 39.392 -39.388 -5.269 1.00 16.14 100 TRP A CA 1
ATOM 759 C C . TRP A 1 100 ? 37.944 -38.889 -5.159 1.00 16.10 100 TRP A C 1
ATOM 760 O O . TRP A 1 100 ? 37.032 -39.671 -4.880 1.00 15.83 100 TRP A O 1
ATOM 771 N N . ILE A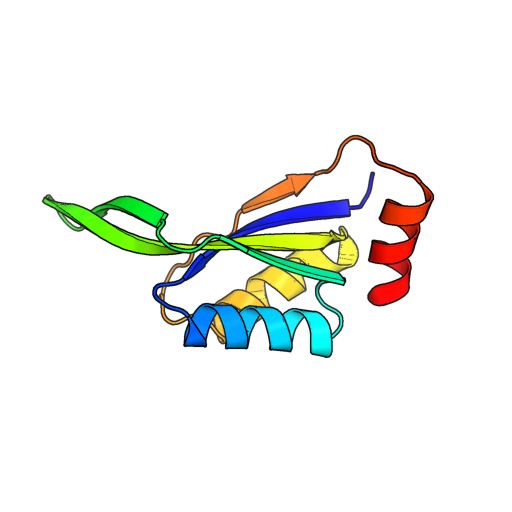 1 101 ? 37.724 -37.604 -5.409 1.00 15.90 101 ILE A N 1
ATOM 772 C CA . ILE A 1 101 ? 36.369 -37.069 -5.363 1.00 16.23 101 ILE A CA 1
ATOM 773 C C . ILE A 1 101 ? 35.507 -37.871 -6.304 1.00 17.11 101 ILE A C 1
ATOM 774 O O . ILE A 1 101 ? 34.432 -38.340 -5.929 1.00 17.12 101 ILE A O 1
ATOM 779 N N . ASN A 1 102 ? 36.008 -38.063 -7.519 1.00 17.47 102 ASN A N 1
ATOM 780 C CA . ASN A 1 102 ? 35.229 -38.724 -8.548 1.00 18.84 102 ASN A CA 1
ATOM 781 C C . ASN A 1 102 ? 34.984 -40.177 -8.229 1.00 19.56 102 ASN A C 1
ATOM 782 O O . ASN A 1 102 ? 33.871 -40.663 -8.413 1.00 20.18 102 ASN A O 1
ATOM 787 N N . THR A 1 103 ? 36.013 -40.874 -7.751 1.00 19.90 103 THR A N 1
ATOM 788 C CA . THR A 1 103 ? 35.875 -42.304 -7.475 1.00 20.70 103 THR A CA 1
ATOM 789 C C . THR A 1 103 ? 34.983 -42.565 -6.267 1.00 20.42 103 THR A C 1
ATOM 790 O O . THR A 1 103 ? 34.335 -43.609 -6.181 1.00 21.12 103 THR A O 1
ATOM 794 N N . GLU A 1 104 ? 34.924 -41.608 -5.347 1.00 19.77 104 GLU A N 1
ATOM 795 C CA . GLU A 1 104 ? 34.036 -41.729 -4.201 1.00 19.67 104 GLU A CA 1
ATOM 796 C C . GLU A 1 104 ? 32.575 -41.755 -4.588 1.00 19.32 104 GLU A C 1
ATOM 797 O O . GLU A 1 104 ? 31.762 -42.386 -3.903 1.00 19.62 104 GLU A O 1
ATOM 803 N N . ILE A 1 105 ? 32.229 -41.053 -5.662 1.00 18.33 105 ILE A N 1
ATOM 804 C CA . ILE A 1 105 ? 30.820 -40.843 -5.986 1.00 18.43 105 ILE A CA 1
ATOM 805 C C . ILE A 1 105 ? 30.383 -41.406 -7.333 1.00 19.43 105 ILE A C 1
ATOM 806 O O . ILE A 1 105 ? 29.190 -41.569 -7.569 1.00 19.61 105 ILE A O 1
ATOM 811 N N . ASP A 1 106 ? 31.336 -41.702 -8.211 1.00 20.05 106 ASP A N 1
ATOM 812 C CA . ASP A 1 106 ? 31.004 -42.264 -9.522 1.00 21.31 106 ASP A CA 1
ATOM 813 C C . ASP A 1 106 ? 30.932 -43.785 -9.456 1.00 22.33 106 ASP A C 1
ATOM 814 O O . ASP A 1 106 ? 31.294 -44.388 -8.446 1.00 24.17 106 ASP A O 1
#